Protein AF-A0A8X6NA41-F1 (afdb_monomer_lite)

Radius of gyration: 24.36 Å; chains: 1; bounding box: 53×59×59 Å

Foldseek 3Di:
DDDDDDDDDDPPPPVPPPPVPDFDPCQQVDDAQDKDWDADPVQQKIWMWHHHVGIDIDMDNPFDQPPWDWDFDDDPPDPHTDTHTGGVRVVVCVVPVCPVVVVVVVCVVPFDDQDDPDVVSVCVSVD

Sequence (127 aa):
MIVLPPEVDEFTDEEGFDDSETLDPSVRDTSRGSHDFYFDVKNKITAVKYNDNKCITLATNFDIIEPLTSVSRREEGKAEKNKIEQPCLVNNYNKNMGGIESHDWLVEKHTIRIQGKNYIGQLLPEL

pLDDT: mean 74.12, std 15.85, range [30.02, 91.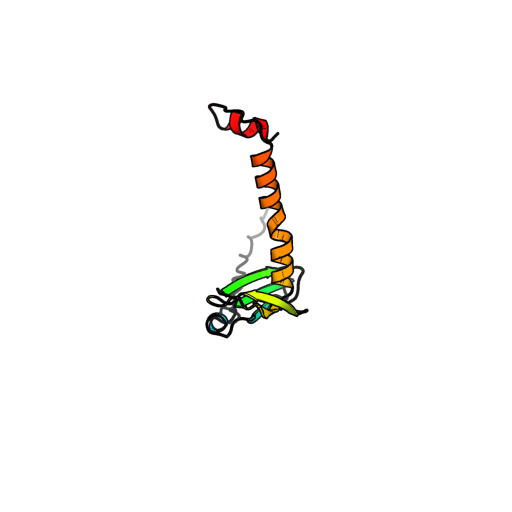69]

InterPro domains:
  IPR029526 PiggyBac transposable element-derived protein [PF13843] (30-117)
  IPR052638 PiggyBac transposable element-derived [PTHR47055] (28-119)

Secondary structure (DSSP, 8-state):
---PPPP-----------TT----GGGGGSPTT-EEEEEETTTTEEEEEEESSSEEEEEESS--SPSEEEEEEEPTT-S-EEEEEEEHHHHHHHHHTHHHHHHHHHHHHH------SSHHHHHGGG-

Structure (mmCIF, N/CA/C/O backbone):
data_AF-A0A8X6NA41-F1
#
_entry.id   AF-A0A8X6NA41-F1
#
loop_
_atom_site.group_PDB
_atom_site.id
_atom_site.type_symbol
_atom_site.label_atom_id
_atom_site.label_alt_id
_atom_site.label_comp_id
_atom_site.label_asym_id
_atom_site.label_entity_id
_atom_site.label_seq_id
_atom_site.pdbx_PDB_ins_code
_atom_site.Cartn_x
_atom_site.Cartn_y
_atom_site.Cartn_z
_atom_site.occupancy
_atom_site.B_iso_or_equiv
_atom_site.auth_seq_id
_atom_site.auth_comp_id
_atom_site.auth_asym_id
_atom_site.auth_atom_id
_atom_site.pdbx_PDB_model_num
ATOM 1 N N . MET A 1 1 ? -35.056 -32.741 44.389 1.00 35.56 1 MET A N 1
ATOM 2 C CA . MET A 1 1 ? -33.890 -33.233 43.631 1.00 35.56 1 MET A CA 1
ATOM 3 C C . MET A 1 1 ? -33.819 -32.386 42.372 1.00 35.56 1 MET A C 1
ATOM 5 O O . MET A 1 1 ? -34.640 -32.563 41.487 1.00 35.56 1 MET A O 1
ATOM 9 N N . ILE A 1 2 ? -32.989 -31.344 42.399 1.00 30.02 2 ILE A N 1
ATOM 10 C CA . ILE A 1 2 ? -32.839 -30.379 41.304 1.00 30.02 2 ILE A CA 1
ATOM 11 C C . ILE A 1 2 ? -31.721 -30.937 40.428 1.00 30.02 2 ILE A C 1
ATOM 13 O O . ILE A 1 2 ? -30.605 -31.095 40.914 1.00 30.02 2 ILE A O 1
ATOM 17 N N . VAL A 1 3 ? -32.039 -31.321 39.196 1.00 41.53 3 VAL A N 1
ATOM 18 C CA . VAL A 1 3 ? -31.046 -31.818 38.238 1.00 41.53 3 VAL A CA 1
ATOM 19 C C . VAL A 1 3 ? -30.603 -30.621 37.400 1.00 41.53 3 VAL A C 1
ATOM 21 O O . VAL A 1 3 ? -31.418 -30.013 36.710 1.00 41.53 3 VAL A O 1
ATOM 24 N N . LEU A 1 4 ? -29.333 -30.245 37.558 1.00 44.44 4 LEU A N 1
ATOM 25 C CA . LEU A 1 4 ? -28.631 -29.247 36.749 1.00 44.44 4 LEU A CA 1
ATOM 26 C C . LEU A 1 4 ? -28.555 -29.701 35.278 1.00 44.44 4 LEU A C 1
ATOM 28 O O . LEU A 1 4 ? -28.463 -30.907 35.035 1.00 44.44 4 LEU A O 1
ATOM 32 N N . PRO A 1 5 ? -28.571 -28.775 34.304 1.00 52.47 5 PRO A N 1
ATOM 33 C CA . PRO A 1 5 ? -28.326 -29.117 32.907 1.00 52.47 5 PRO A CA 1
ATOM 34 C C . PRO A 1 5 ? -26.861 -29.552 32.700 1.00 52.47 5 PRO A C 1
ATOM 36 O O . PRO A 1 5 ? -25.972 -28.954 33.312 1.00 52.47 5 PRO A O 1
ATOM 39 N N . PRO A 1 6 ? -26.602 -30.579 31.868 1.00 52.59 6 PRO A N 1
ATOM 40 C CA . PRO A 1 6 ? -25.252 -30.986 31.503 1.00 52.59 6 PRO A CA 1
ATOM 41 C C . PRO A 1 6 ? -24.568 -29.942 30.613 1.00 52.59 6 PRO A C 1
ATOM 43 O O . PRO A 1 6 ? -25.217 -29.164 29.914 1.00 52.59 6 PRO A O 1
ATOM 46 N N . GLU A 1 7 ? -23.248 -29.934 30.744 1.00 45.06 7 GLU A N 1
ATOM 47 C CA . GLU A 1 7 ? -22.285 -28.925 30.323 1.00 45.06 7 GLU A CA 1
ATOM 48 C C . GLU A 1 7 ? -22.258 -28.627 28.819 1.00 45.06 7 GLU A C 1
ATOM 50 O O . GLU A 1 7 ? -22.574 -29.458 27.975 1.00 45.06 7 GLU A O 1
ATOM 55 N N . VAL A 1 8 ? -21.851 -27.384 28.559 1.00 49.31 8 VAL A N 1
ATOM 56 C CA . VAL A 1 8 ? -21.294 -26.805 27.334 1.00 49.31 8 VAL A CA 1
ATOM 57 C C . VAL A 1 8 ? -20.608 -27.858 26.456 1.00 49.31 8 VAL A C 1
ATOM 59 O O . VAL A 1 8 ? -19.523 -28.322 26.796 1.00 49.31 8 VAL A O 1
ATOM 62 N N . ASP A 1 9 ? -21.209 -28.176 25.308 1.00 41.44 9 ASP A N 1
ATOM 63 C CA . ASP A 1 9 ? -20.472 -28.796 24.210 1.00 41.44 9 ASP A CA 1
ATOM 64 C C . ASP A 1 9 ? -19.379 -27.814 23.769 1.00 41.44 9 ASP A C 1
ATOM 66 O O . ASP A 1 9 ? -19.639 -26.655 23.425 1.00 41.44 9 ASP A O 1
ATOM 70 N N . GLU A 1 10 ? -18.139 -28.283 23.860 1.00 46.69 10 GLU A N 1
ATOM 71 C CA . GLU A 1 10 ? -16.931 -27.584 23.453 1.00 46.69 10 GLU A CA 1
ATOM 72 C C . GLU A 1 10 ? -17.041 -27.151 21.985 1.00 46.69 10 GLU A C 1
ATOM 74 O O . GLU A 1 10 ? -17.084 -27.970 21.066 1.00 46.69 10 GLU A O 1
ATOM 79 N N . PHE A 1 11 ? -17.061 -25.834 21.775 1.00 32.50 11 PHE A N 1
ATOM 80 C CA . PHE A 1 11 ? -16.888 -25.184 20.479 1.00 32.50 11 PHE A CA 1
ATOM 81 C C . PHE A 1 11 ? -15.460 -25.464 19.984 1.00 32.50 11 PHE A C 1
ATOM 83 O O . PHE A 1 11 ? -14.531 -24.696 20.229 1.00 32.50 11 PHE A O 1
ATOM 90 N N . THR A 1 12 ? -15.270 -26.604 19.326 1.00 48.62 12 THR A N 1
ATOM 91 C CA . THR A 1 12 ? -14.077 -26.900 18.527 1.00 48.62 12 THR A CA 1
ATOM 92 C C . THR A 1 12 ? -14.349 -26.512 17.082 1.00 48.62 12 THR A C 1
ATOM 94 O O . THR A 1 12 ? -14.390 -27.347 16.185 1.00 48.62 12 THR A O 1
ATOM 97 N N . ASP A 1 13 ? -14.503 -25.208 16.854 1.00 42.09 13 ASP A N 1
ATOM 98 C CA . ASP A 1 13 ? -14.297 -24.646 15.524 1.00 42.09 13 ASP A CA 1
ATOM 99 C C . ASP A 1 13 ? -12.792 -24.401 15.374 1.00 42.09 13 ASP A C 1
ATOM 101 O O . ASP A 1 13 ? -12.294 -23.277 15.452 1.00 42.09 13 ASP A O 1
ATOM 105 N N . GLU A 1 14 ? -12.050 -25.493 15.182 1.00 49.78 14 GLU A N 1
ATOM 106 C CA . GLU A 1 14 ? -10.800 -25.460 14.424 1.00 49.78 14 GLU A CA 1
ATOM 107 C C . GLU A 1 14 ? -11.192 -25.067 12.989 1.00 49.78 14 GLU A C 1
ATOM 109 O O . GLU A 1 14 ? -11.306 -25.904 12.092 1.00 49.78 14 GLU A O 1
ATOM 114 N N . GLU A 1 15 ? -11.500 -23.783 12.781 1.00 42.78 15 GLU A N 1
ATOM 115 C CA . GLU A 1 15 ? -11.523 -23.188 11.452 1.00 42.78 15 GLU A CA 1
ATOM 116 C C . GLU A 1 15 ? -10.092 -23.310 10.942 1.00 42.78 15 GLU A C 1
ATOM 118 O O . GLU A 1 15 ? -9.217 -22.507 11.271 1.00 42.78 15 GLU A O 1
ATOM 123 N N . GLY A 1 16 ? -9.851 -24.390 10.199 1.00 37.41 16 GLY A N 1
ATOM 124 C CA . GLY A 1 16 ? -8.641 -24.574 9.431 1.00 37.41 16 GLY A CA 1
ATOM 125 C C . GLY A 1 16 ? -8.438 -23.320 8.599 1.00 37.41 16 GLY A C 1
ATOM 126 O O . GLY A 1 16 ? -9.175 -23.066 7.649 1.00 37.41 16 GLY A O 1
ATOM 127 N N . PHE A 1 17 ? -7.456 -22.519 9.000 1.00 41.88 17 PHE A N 1
ATOM 128 C CA . PHE A 1 17 ? -6.858 -21.527 8.134 1.00 41.88 17 PHE A CA 1
ATOM 129 C C . PHE A 1 17 ? -6.241 -22.325 6.987 1.00 41.88 17 PHE A C 1
ATOM 131 O O . PHE A 1 17 ? -5.221 -22.990 7.156 1.00 41.88 17 PHE A O 1
ATOM 138 N N . ASP A 1 18 ? -6.965 -22.392 5.874 1.00 38.62 18 ASP A N 1
ATOM 139 C CA . ASP A 1 18 ? -6.553 -23.109 4.680 1.00 38.62 18 ASP A CA 1
ATOM 140 C C . ASP A 1 18 ? -5.286 -22.436 4.136 1.00 38.62 18 ASP A C 1
ATOM 142 O O . ASP A 1 18 ? -5.338 -21.391 3.485 1.00 38.62 18 ASP A O 1
ATOM 146 N N . ASP A 1 19 ? -4.125 -23.024 4.437 1.00 44.09 19 ASP A N 1
ATOM 147 C CA . ASP A 1 19 ? -2.803 -22.537 4.020 1.00 44.09 19 ASP A CA 1
ATOM 148 C C . ASP A 1 19 ? -2.649 -22.461 2.480 1.00 44.09 19 ASP A C 1
ATOM 150 O O . ASP A 1 19 ? -1.625 -21.983 1.976 1.00 44.09 19 ASP A O 1
ATOM 154 N N . SER A 1 20 ? -3.647 -22.914 1.706 1.00 47.50 20 SER A N 1
ATOM 155 C CA . SER A 1 20 ? -3.630 -22.904 0.241 1.00 47.50 20 SER A CA 1
ATOM 156 C C . SER A 1 20 ? -4.012 -21.565 -0.416 1.00 47.50 20 SER A C 1
ATOM 158 O O . SER A 1 20 ? -3.701 -21.384 -1.594 1.00 47.50 20 SER A O 1
ATOM 160 N N . GLU A 1 21 ? -4.562 -20.586 0.317 1.00 52.78 21 GLU A N 1
ATOM 161 C CA . GLU A 1 21 ? -4.926 -19.251 -0.212 1.00 52.78 21 GLU A CA 1
ATOM 162 C C . GLU A 1 21 ? -3.967 -18.131 0.242 1.00 52.78 21 GLU A C 1
ATOM 164 O O . GLU A 1 21 ? -4.348 -17.007 0.571 1.00 52.78 21 GLU A O 1
ATOM 169 N N . THR A 1 22 ? -2.667 -18.423 0.262 1.00 57.69 22 THR A N 1
ATOM 170 C CA . THR A 1 22 ? -1.643 -17.418 0.575 1.00 57.69 22 THR A CA 1
ATOM 171 C C . THR A 1 22 ? -1.344 -16.553 -0.658 1.00 57.69 22 THR A C 1
ATOM 173 O O . THR A 1 22 ? -0.981 -17.092 -1.700 1.00 57.69 22 THR A O 1
ATOM 176 N N . LEU A 1 23 ? -1.415 -15.216 -0.529 1.00 61.41 23 LEU A N 1
ATOM 177 C CA . LEU A 1 23 ? -0.946 -14.250 -1.547 1.00 61.41 23 LEU A CA 1
ATOM 178 C C . LEU A 1 23 ? 0.407 -14.684 -2.128 1.00 61.41 23 LEU A C 1
ATOM 180 O O . LEU A 1 23 ? 1.388 -14.802 -1.377 1.00 61.41 23 LEU A O 1
ATOM 184 N N . ASP A 1 24 ? 0.479 -14.871 -3.447 1.00 65.62 24 ASP A N 1
ATOM 185 C CA . ASP A 1 24 ? 1.561 -15.632 -4.071 1.00 65.62 24 ASP A CA 1
ATOM 186 C C . ASP A 1 24 ? 2.929 -15.005 -3.716 1.00 65.62 24 ASP A C 1
ATOM 188 O O . ASP A 1 24 ? 3.155 -13.801 -3.942 1.00 65.62 24 ASP A O 1
ATOM 192 N N . PRO A 1 25 ? 3.873 -15.752 -3.098 1.00 63.41 25 PRO A N 1
ATOM 193 C CA . PRO A 1 25 ? 5.228 -15.268 -2.845 1.00 63.41 25 PRO A CA 1
ATOM 194 C C . PRO A 1 25 ? 5.902 -14.693 -4.101 1.00 63.41 25 PRO A C 1
ATOM 196 O O . PRO A 1 25 ? 6.675 -13.740 -3.950 1.00 63.41 25 PRO A O 1
ATOM 199 N N . SER A 1 26 ? 5.545 -15.186 -5.295 1.00 63.56 26 SER A N 1
ATOM 200 C CA . SER A 1 26 ? 6.144 -14.844 -6.592 1.00 63.56 26 SER A CA 1
ATOM 201 C C . SER A 1 26 ? 6.060 -13.361 -6.965 1.00 63.56 26 SER A C 1
ATOM 203 O O . SER A 1 26 ? 6.948 -12.855 -7.647 1.00 63.56 26 SER A O 1
ATOM 205 N N . VAL A 1 27 ? 5.077 -12.613 -6.445 1.00 65.94 27 VAL A N 1
ATOM 206 C CA . VAL A 1 27 ? 4.903 -11.170 -6.720 1.00 65.94 27 VAL A CA 1
ATOM 207 C C . VAL A 1 27 ? 6.158 -10.359 -6.385 1.00 65.94 27 VAL A C 1
ATOM 209 O O . VAL A 1 27 ? 6.405 -9.323 -6.995 1.00 65.94 27 VAL A O 1
ATOM 212 N N . ARG A 1 28 ? 6.996 -10.830 -5.456 1.00 64.06 28 ARG A N 1
ATOM 213 C CA . ARG A 1 28 ? 8.257 -10.164 -5.086 1.00 64.06 28 ARG A CA 1
ATOM 214 C C . ARG A 1 28 ? 9.292 -10.162 -6.213 1.00 64.06 28 ARG A C 1
ATOM 216 O O . ARG A 1 28 ? 10.059 -9.208 -6.310 1.00 64.06 28 ARG A O 1
ATOM 223 N N . ASP A 1 29 ? 9.265 -11.183 -7.064 1.00 68.19 29 ASP A N 1
ATOM 224 C CA . ASP A 1 29 ? 10.237 -11.406 -8.139 1.00 68.19 29 ASP A CA 1
ATOM 225 C C . ASP A 1 29 ? 9.725 -10.918 -9.506 1.00 68.19 29 ASP A C 1
ATOM 227 O O . ASP A 1 29 ? 10.412 -11.019 -10.523 1.00 68.19 29 ASP A O 1
ATOM 231 N N . THR A 1 30 ? 8.510 -10.366 -9.538 1.00 75.06 30 THR A N 1
ATOM 232 C CA . THR A 1 30 ? 7.892 -9.810 -10.748 1.00 75.06 30 THR A CA 1
ATOM 233 C C . THR A 1 30 ? 8.314 -8.364 -11.007 1.00 75.06 30 THR A C 1
ATOM 235 O O . THR A 1 30 ? 8.832 -7.670 -10.132 1.00 75.06 30 THR A O 1
ATOM 238 N N . SER A 1 31 ? 8.076 -7.873 -12.226 1.00 79.56 31 SER A N 1
ATOM 239 C CA . SER A 1 31 ? 8.353 -6.481 -12.585 1.00 79.56 31 SER A CA 1
ATOM 240 C C . SER A 1 31 ? 7.605 -5.490 -11.689 1.00 79.56 31 SER A C 1
ATOM 242 O O . SER A 1 31 ? 6.485 -5.746 -11.239 1.00 79.56 31 SER A O 1
ATOM 244 N N . ARG A 1 32 ? 8.207 -4.319 -11.473 1.00 80.94 32 ARG A N 1
ATOM 245 C CA . ARG A 1 32 ? 7.613 -3.210 -10.717 1.00 80.94 32 ARG A CA 1
ATOM 246 C C . ARG A 1 32 ? 6.227 -2.840 -11.267 1.00 80.94 32 ARG A C 1
ATOM 248 O O . ARG A 1 32 ? 6.079 -2.669 -12.473 1.00 80.94 32 ARG A O 1
ATOM 255 N N . GLY A 1 33 ? 5.239 -2.688 -10.386 1.00 80.94 33 GLY A N 1
ATOM 256 C CA . GLY A 1 33 ? 3.838 -2.437 -10.752 1.00 80.94 33 GLY A CA 1
ATOM 257 C C . GLY A 1 33 ? 2.939 -3.677 -10.705 1.00 80.94 33 GLY A C 1
ATOM 258 O O . GLY A 1 33 ? 1.716 -3.556 -10.765 1.00 80.94 33 GLY A O 1
ATOM 259 N N . SER A 1 34 ? 3.520 -4.868 -10.558 1.00 84.50 34 SER A N 1
ATOM 260 C CA . SER A 1 34 ? 2.743 -6.097 -10.399 1.00 84.50 34 SER A CA 1
ATOM 261 C C . SER A 1 34 ? 2.023 -6.113 -9.052 1.00 84.50 34 SER A C 1
ATOM 263 O O . SER A 1 34 ? 2.565 -5.672 -8.031 1.00 84.50 34 SER A O 1
ATOM 265 N N . HIS A 1 35 ? 0.799 -6.629 -9.049 1.00 84.69 35 HIS A N 1
ATOM 266 C CA . HIS A 1 35 ? -0.010 -6.788 -7.852 1.00 84.69 35 HIS A CA 1
ATOM 267 C C . HIS A 1 35 ? -0.743 -8.123 -7.872 1.00 84.69 35 HIS A C 1
ATOM 269 O O . HIS A 1 35 ? -1.104 -8.622 -8.933 1.00 84.69 35 HIS A O 1
ATOM 275 N N . ASP A 1 36 ? -0.966 -8.659 -6.684 1.00 85.94 36 ASP A N 1
ATOM 276 C CA . ASP A 1 36 ? -1.828 -9.805 -6.430 1.00 85.94 36 ASP A CA 1
ATOM 277 C C . ASP A 1 36 ? -2.827 -9.423 -5.346 1.00 85.94 36 ASP A C 1
ATOM 279 O O . ASP A 1 36 ? -2.560 -8.538 -4.519 1.00 85.94 36 ASP A O 1
ATOM 283 N N . PHE A 1 37 ? -3.992 -10.050 -5.366 1.00 85.00 37 PHE A N 1
ATOM 284 C CA . PHE A 1 37 ? -5.044 -9.733 -4.428 1.00 85.00 37 PHE A CA 1
ATOM 285 C C . PHE A 1 37 ? -5.831 -10.954 -4.007 1.00 85.00 37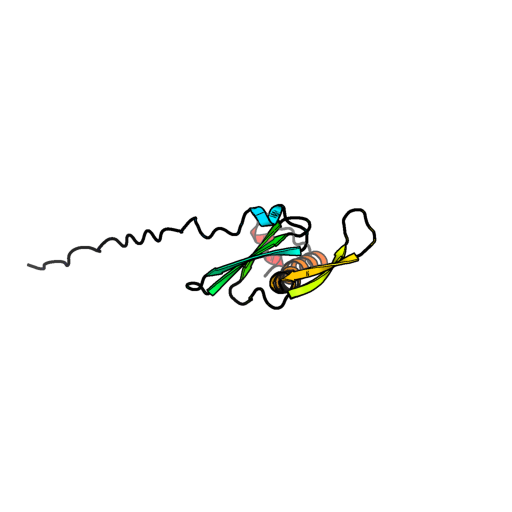 PHE A C 1
ATOM 287 O O . PHE A 1 37 ? -6.072 -11.880 -4.771 1.00 85.00 37 PHE A O 1
ATOM 294 N N . TYR A 1 38 ? -6.299 -10.878 -2.776 1.00 86.00 38 TYR A N 1
ATOM 295 C CA . TYR A 1 38 ? -7.159 -11.860 -2.168 1.00 86.00 38 TYR A CA 1
ATOM 296 C C . TYR A 1 38 ? -8.363 -11.147 -1.563 1.00 86.00 38 TYR A C 1
ATOM 298 O O . TYR A 1 38 ? -8.219 -10.098 -0.930 1.00 86.00 38 TYR A O 1
ATOM 306 N N . PHE A 1 39 ? -9.553 -11.696 -1.779 1.00 85.31 39 PHE A N 1
ATOM 307 C CA . PHE A 1 39 ? -10.787 -11.151 -1.232 1.00 85.31 39 PHE A CA 1
ATOM 308 C C . PHE A 1 39 ? -11.479 -12.198 -0.368 1.00 85.31 39 PHE A C 1
ATOM 310 O O . PHE A 1 39 ? -11.966 -13.205 -0.876 1.00 85.31 39 PHE A O 1
ATOM 317 N N . ASP A 1 40 ? -11.568 -11.919 0.929 1.00 86.38 40 ASP A N 1
ATOM 318 C CA . ASP A 1 40 ? -12.323 -12.730 1.873 1.00 86.38 40 ASP A CA 1
ATOM 319 C C . ASP A 1 40 ? -13.807 -12.337 1.822 1.00 86.38 40 ASP A C 1
ATOM 321 O O . ASP A 1 40 ? -14.202 -11.237 2.227 1.00 86.38 40 ASP A O 1
ATOM 325 N N . VAL A 1 41 ? -14.645 -13.262 1.352 1.00 82.44 41 VAL A N 1
ATOM 326 C CA . VAL A 1 41 ? -16.099 -13.079 1.232 1.00 82.44 41 VAL A CA 1
ATOM 327 C C . VAL A 1 41 ? -16.800 -13.069 2.599 1.00 82.44 41 VAL A C 1
ATOM 329 O O . VAL A 1 41 ? -17.809 -12.376 2.754 1.00 82.44 41 VAL A O 1
ATOM 332 N N . LYS A 1 42 ? -16.281 -13.799 3.598 1.00 85.25 42 LYS A N 1
ATOM 333 C CA . LYS A 1 42 ? -16.886 -13.942 4.936 1.00 85.25 42 LYS A CA 1
ATOM 334 C C . LYS A 1 42 ? -16.757 -12.635 5.713 1.00 85.25 42 LYS A C 1
ATOM 336 O O . LYS A 1 42 ? -17.748 -12.124 6.236 1.00 85.25 42 LYS A O 1
ATOM 341 N N . ASN A 1 43 ? -15.556 -12.057 5.716 1.00 82.50 43 ASN A N 1
ATOM 342 C CA . ASN A 1 43 ? -15.261 -10.825 6.450 1.00 82.50 43 ASN A CA 1
AT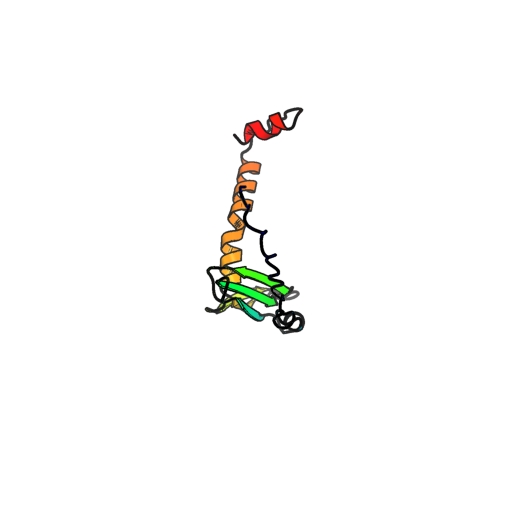OM 343 C C . ASN A 1 43 ? -15.340 -9.553 5.591 1.00 82.50 43 ASN A C 1
ATOM 345 O O . ASN A 1 43 ? -15.287 -8.451 6.138 1.00 82.50 43 ASN A O 1
ATOM 349 N N . LYS A 1 44 ? -15.510 -9.686 4.266 1.00 85.50 44 LYS A N 1
ATOM 350 C CA . LYS A 1 44 ? -15.495 -8.580 3.289 1.00 85.50 44 LYS A CA 1
ATOM 351 C C . LYS A 1 44 ? -14.205 -7.763 3.369 1.00 85.50 44 LYS A C 1
ATOM 353 O O . LYS A 1 44 ? -14.235 -6.532 3.384 1.00 85.50 44 LYS A O 1
ATOM 358 N N . ILE A 1 45 ? -13.076 -8.459 3.462 1.00 86.62 45 ILE A N 1
ATOM 359 C CA . ILE A 1 45 ? -11.748 -7.852 3.555 1.00 86.62 45 ILE A CA 1
ATOM 360 C C . ILE A 1 45 ? -10.984 -8.168 2.274 1.00 86.62 45 ILE A C 1
ATOM 362 O O . ILE A 1 45 ? -10.873 -9.321 1.870 1.00 86.62 45 ILE A O 1
ATOM 366 N N . THR A 1 46 ? -10.418 -7.137 1.660 1.00 86.31 46 THR A N 1
ATOM 367 C CA . THR A 1 46 ? -9.506 -7.256 0.525 1.00 86.31 46 THR A CA 1
ATOM 368 C C . THR A 1 46 ? -8.075 -7.122 1.031 1.00 86.31 46 THR A C 1
ATOM 370 O O . THR A 1 46 ? -7.711 -6.084 1.589 1.00 86.31 46 THR A O 1
ATOM 373 N N . ALA A 1 47 ? -7.246 -8.135 0.806 1.00 87.75 47 ALA A N 1
ATOM 374 C CA . ALA A 1 47 ? -5.803 -8.068 0.984 1.00 87.75 47 ALA A CA 1
ATOM 375 C C . ALA A 1 47 ? -5.127 -7.912 -0.383 1.00 87.75 47 ALA A C 1
ATOM 377 O O . ALA A 1 47 ? -5.467 -8.596 -1.342 1.00 87.75 47 ALA A O 1
ATOM 378 N N . VAL A 1 48 ? -4.167 -7.000 -0.488 1.00 88.00 48 VAL A N 1
ATOM 379 C CA . VAL A 1 48 ? -3.453 -6.698 -1.731 1.00 88.00 48 VAL A CA 1
ATOM 380 C C . VAL A 1 48 ? -1.961 -6.712 -1.465 1.00 88.00 48 VAL A C 1
ATOM 382 O O . VAL A 1 48 ? -1.471 -6.060 -0.542 1.00 88.00 48 VAL A O 1
ATOM 385 N N . LYS A 1 49 ? -1.228 -7.415 -2.318 1.00 89.06 49 LYS A N 1
ATOM 386 C CA . LYS A 1 49 ? 0.228 -7.423 -2.356 1.00 89.06 49 LYS A CA 1
ATOM 387 C C . LYS A 1 49 ? 0.686 -6.671 -3.593 1.00 89.06 49 LYS A C 1
ATOM 389 O O . LYS A 1 49 ? 0.331 -7.036 -4.704 1.00 89.06 49 LYS A O 1
ATOM 394 N N . TYR A 1 50 ? 1.473 -5.620 -3.412 1.00 88.56 50 TYR A N 1
ATOM 395 C CA . TYR A 1 50 ? 1.937 -4.750 -4.490 1.00 88.56 50 TYR A CA 1
ATOM 396 C C . TYR A 1 50 ? 3.463 -4.694 -4.523 1.00 88.56 50 TYR A C 1
ATOM 398 O O . TYR A 1 50 ? 4.099 -4.495 -3.484 1.00 88.56 50 TYR A O 1
ATOM 406 N N . ASN A 1 51 ? 4.057 -4.857 -5.706 1.00 87.31 51 ASN A N 1
ATOM 407 C CA . ASN A 1 51 ? 5.502 -4.767 -5.890 1.00 87.31 51 ASN A CA 1
ATOM 408 C C . ASN A 1 51 ? 5.924 -3.387 -6.419 1.00 87.31 51 ASN A C 1
ATOM 410 O O . ASN A 1 51 ? 5.732 -3.076 -7.596 1.00 87.31 51 ASN A O 1
ATOM 414 N N . ASP A 1 52 ? 6.522 -2.562 -5.554 1.00 84.31 52 ASP A N 1
ATOM 415 C CA . ASP A 1 52 ? 7.172 -1.301 -5.943 1.00 84.31 52 ASP A CA 1
ATOM 416 C C . ASP A 1 52 ? 8.707 -1.442 -5.893 1.00 84.31 52 ASP A C 1
ATOM 418 O O . ASP A 1 52 ? 9.253 -2.401 -6.425 1.00 84.31 52 ASP A O 1
ATOM 422 N N . ASN A 1 53 ? 9.432 -0.519 -5.244 1.00 82.81 53 ASN A N 1
ATOM 423 C CA . ASN A 1 53 ? 10.849 -0.726 -4.912 1.00 82.81 53 ASN A CA 1
ATOM 424 C C . ASN A 1 53 ? 11.028 -1.863 -3.891 1.00 82.81 53 ASN A C 1
ATOM 426 O O . ASN A 1 53 ? 12.077 -2.497 -3.816 1.00 82.81 53 ASN A O 1
ATOM 430 N N . LYS A 1 54 ? 10.008 -2.067 -3.057 1.00 83.81 54 LYS A N 1
ATOM 431 C CA . LYS A 1 54 ? 9.866 -3.185 -2.132 1.00 83.81 54 LYS A CA 1
ATOM 432 C C . LYS A 1 54 ? 8.434 -3.690 -2.241 1.00 83.81 54 LYS A C 1
ATOM 434 O O . LYS A 1 54 ? 7.527 -2.920 -2.558 1.00 83.81 54 LYS A O 1
ATOM 439 N N . CYS A 1 55 ? 8.243 -4.967 -1.942 1.00 85.19 55 CYS A N 1
ATOM 440 C CA . CYS A 1 55 ? 6.916 -5.553 -1.870 1.00 85.19 55 CYS A CA 1
ATOM 441 C C . CYS A 1 55 ? 6.193 -5.067 -0.605 1.00 85.19 55 CYS A C 1
ATOM 443 O O . CYS A 1 55 ? 6.750 -5.128 0.494 1.00 85.19 55 CYS A O 1
ATOM 445 N N . ILE A 1 56 ? 4.970 -4.571 -0.775 1.00 87.94 56 ILE A N 1
ATOM 446 C CA . ILE A 1 56 ? 4.113 -4.028 0.280 1.00 87.94 56 ILE A CA 1
ATOM 447 C C . ILE A 1 56 ? 2.826 -4.852 0.309 1.00 87.94 56 ILE A C 1
ATOM 449 O O . ILE A 1 56 ? 2.264 -5.149 -0.744 1.00 87.94 56 ILE A O 1
ATOM 453 N N . THR A 1 57 ? 2.344 -5.180 1.505 1.00 89.50 57 THR A N 1
ATOM 454 C CA . THR A 1 57 ? 1.034 -5.808 1.708 1.00 89.50 57 THR A CA 1
ATOM 455 C C . THR A 1 57 ? 0.110 -4.817 2.402 1.00 89.50 57 THR A C 1
ATOM 457 O O . THR A 1 57 ? 0.495 -4.199 3.393 1.00 89.50 57 THR A O 1
ATOM 460 N N . LEU A 1 58 ? -1.099 -4.656 1.878 1.00 88.00 58 LEU A N 1
ATOM 461 C CA . LEU A 1 58 ? -2.139 -3.780 2.404 1.00 88.00 58 LEU A CA 1
ATOM 462 C C . LEU A 1 58 ? -3.431 -4.578 2.572 1.00 88.00 58 LEU A C 1
ATOM 464 O O . LEU A 1 58 ? -3.688 -5.501 1.806 1.00 88.00 58 LEU A O 1
ATOM 468 N N . ALA A 1 59 ? -4.254 -4.196 3.542 1.00 89.06 59 ALA A N 1
ATOM 469 C CA . ALA A 1 59 ? -5.579 -4.768 3.740 1.00 89.06 59 ALA A CA 1
ATOM 470 C C . ALA A 1 59 ? -6.611 -3.652 3.924 1.00 89.06 59 ALA A C 1
ATOM 472 O O . ALA A 1 59 ? -6.316 -2.615 4.521 1.00 89.06 59 ALA A O 1
ATOM 473 N N . THR A 1 60 ? -7.815 -3.858 3.403 1.00 86.12 60 THR A N 1
ATOM 474 C CA . THR A 1 60 ? -8.934 -2.919 3.515 1.00 86.12 60 THR A CA 1
ATOM 475 C C . THR A 1 60 ? -10.255 -3.658 3.623 1.00 86.12 60 THR A C 1
ATOM 477 O O . THR A 1 60 ? -10.392 -4.779 3.150 1.00 86.12 60 THR A O 1
ATOM 480 N N . ASN A 1 61 ? -11.242 -3.002 4.215 1.00 87.75 61 ASN A N 1
ATOM 481 C CA . ASN A 1 61 ? -12.626 -3.460 4.290 1.00 87.75 61 ASN A CA 1
ATOM 482 C C . ASN A 1 61 ? -13.581 -2.657 3.388 1.00 87.75 61 ASN A C 1
ATOM 484 O O . ASN A 1 61 ? -14.767 -2.969 3.330 1.00 87.75 61 ASN A O 1
ATOM 488 N N . PHE A 1 62 ? -13.104 -1.590 2.739 1.00 80.00 62 PHE A N 1
ATOM 489 C CA . PHE A 1 62 ? -13.958 -0.659 1.992 1.00 80.00 62 PHE A CA 1
ATOM 490 C C . PHE A 1 62 ? -13.565 -0.513 0.520 1.00 80.00 62 PHE A C 1
ATOM 492 O O . PHE A 1 62 ? -14.372 -0.025 -0.267 1.00 80.00 62 PHE A O 1
ATOM 499 N N . ASP A 1 63 ? -12.336 -0.894 0.160 1.00 71.75 63 ASP A N 1
ATOM 500 C CA . ASP A 1 63 ? -11.774 -0.675 -1.174 1.00 71.75 63 ASP A CA 1
ATOM 501 C C . ASP A 1 63 ? -11.574 -2.007 -1.909 1.00 71.75 63 ASP A C 1
ATOM 503 O O . ASP A 1 63 ? -11.283 -3.049 -1.309 1.00 71.75 63 ASP A O 1
ATOM 507 N N . ILE A 1 64 ? -11.709 -1.957 -3.229 1.00 71.50 64 ILE A N 1
ATOM 508 C CA . ILE A 1 64 ? -11.430 -3.071 -4.141 1.00 71.50 64 ILE A CA 1
ATOM 509 C C . ILE A 1 64 ? -10.202 -2.681 -4.983 1.00 71.50 64 ILE A C 1
ATOM 511 O O . ILE A 1 64 ? -9.759 -1.532 -4.985 1.00 71.50 64 ILE A O 1
ATOM 515 N N . ILE A 1 65 ? -9.591 -3.650 -5.662 1.00 67.19 65 ILE A N 1
ATOM 516 C CA . ILE A 1 65 ? -8.402 -3.444 -6.503 1.00 67.19 65 ILE A CA 1
ATOM 517 C C . ILE A 1 65 ? -8.691 -2.496 -7.670 1.00 67.19 65 ILE A C 1
ATOM 519 O O . ILE A 1 65 ? -7.849 -1.662 -8.014 1.00 67.19 65 ILE A O 1
ATOM 523 N N . GLU A 1 66 ? -9.882 -2.597 -8.259 1.00 68.88 66 GLU A N 1
ATOM 524 C CA . GLU A 1 66 ? -10.331 -1.703 -9.321 1.00 68.88 66 GLU A CA 1
ATOM 525 C C . GLU A 1 66 ? -10.945 -0.425 -8.726 1.00 68.88 66 GLU A C 1
ATOM 527 O O . GLU A 1 66 ? -11.788 -0.519 -7.831 1.00 68.88 66 GLU A O 1
ATOM 532 N N . PRO A 1 67 ? -10.583 0.777 -9.217 1.00 73.25 67 PRO A N 1
ATOM 533 C CA . PRO A 1 67 ? -9.840 1.056 -10.450 1.00 73.25 67 PRO A CA 1
ATOM 534 C C . PRO A 1 67 ? -8.308 1.123 -10.288 1.00 73.25 67 PRO A C 1
ATOM 536 O O . PRO A 1 67 ? -7.775 1.697 -9.337 1.00 73.25 67 PRO A O 1
ATOM 539 N N . LEU A 1 68 ? -7.570 0.647 -11.294 1.00 77.81 68 LEU A N 1
ATOM 540 C CA . LEU A 1 68 ? -6.123 0.865 -11.379 1.00 77.81 68 LEU A CA 1
ATOM 541 C C . LEU A 1 68 ? -5.828 2.349 -11.635 1.00 77.81 68 LEU A C 1
ATOM 543 O O . LEU A 1 68 ? -6.391 2.982 -12.526 1.00 77.81 68 LEU A O 1
ATOM 547 N N . THR A 1 69 ? -4.940 2.925 -10.830 1.00 79.38 69 THR A N 1
ATOM 548 C CA . THR A 1 69 ? -4.531 4.327 -10.929 1.00 79.38 69 THR A CA 1
ATOM 549 C C . THR A 1 69 ? -3.108 4.405 -11.470 1.00 79.38 69 THR A C 1
ATOM 551 O O . THR A 1 69 ? -2.187 3.823 -10.903 1.00 79.38 69 THR A O 1
ATOM 554 N N . SER A 1 70 ? -2.886 5.179 -12.534 1.00 81.75 70 SER A N 1
ATOM 555 C CA . SER A 1 70 ? -1.533 5.439 -13.036 1.00 81.75 70 SER A CA 1
ATOM 556 C C . SER A 1 70 ? -0.813 6.458 -12.150 1.00 81.75 70 SER A C 1
ATOM 558 O O . SER A 1 70 ? -1.292 7.587 -12.000 1.00 81.75 70 SER A O 1
ATOM 560 N N . VAL A 1 71 ? 0.355 6.108 -11.610 1.00 82.50 71 VAL A N 1
ATOM 561 C CA . VAL A 1 71 ? 1.187 7.026 -10.823 1.00 82.50 71 VAL A CA 1
ATOM 562 C C . VAL A 1 71 ? 2.591 7.152 -11.387 1.00 82.50 71 VAL A C 1
ATOM 564 O O . VAL A 1 71 ? 3.224 6.200 -11.827 1.00 82.50 71 VAL A O 1
ATOM 567 N N . SER A 1 72 ? 3.072 8.392 -11.381 1.00 83.31 72 SER A N 1
ATOM 568 C CA . SER A 1 72 ? 4.405 8.759 -11.835 1.00 83.31 72 SER A CA 1
ATOM 569 C C . SER A 1 72 ? 5.420 8.503 -10.720 1.00 83.31 72 SER A C 1
ATOM 571 O O . SER A 1 72 ? 5.518 9.297 -9.779 1.00 83.31 72 SER A O 1
ATOM 573 N N . ARG A 1 73 ? 6.218 7.441 -10.842 1.00 82.81 73 ARG A N 1
ATOM 574 C CA . ARG A 1 73 ? 7.296 7.104 -9.903 1.00 82.81 73 ARG A CA 1
ATOM 575 C C . ARG A 1 73 ? 8.664 7.308 -10.540 1.00 82.81 73 ARG A C 1
ATOM 577 O O . ARG A 1 73 ? 8.860 7.083 -11.728 1.00 82.81 73 ARG A O 1
ATOM 584 N N . ARG A 1 74 ? 9.624 7.756 -9.731 1.00 80.94 74 ARG A N 1
ATOM 585 C CA . ARG A 1 74 ? 11.024 7.860 -10.149 1.00 80.94 74 ARG A CA 1
ATOM 586 C C . ARG A 1 74 ? 11.667 6.473 -10.090 1.00 80.94 74 ARG A C 1
ATOM 588 O O . ARG A 1 74 ? 11.431 5.722 -9.139 1.00 80.94 74 ARG A O 1
ATOM 595 N N . GLU A 1 75 ? 12.463 6.141 -11.095 1.00 75.88 75 GLU A N 1
ATOM 596 C CA . GLU A 1 75 ? 13.324 4.958 -11.048 1.00 75.88 75 GLU A CA 1
ATOM 597 C C . GLU A 1 75 ? 14.623 5.271 -10.313 1.00 75.88 75 GLU A C 1
ATOM 599 O O . GLU A 1 75 ? 15.173 6.371 -10.421 1.00 75.88 75 GLU A O 1
ATOM 604 N N . GLU A 1 76 ? 15.121 4.302 -9.552 1.00 73.94 76 GLU A N 1
ATOM 605 C CA . GLU A 1 76 ? 16.418 4.434 -8.905 1.00 73.94 76 GLU A CA 1
ATOM 606 C C . GLU A 1 76 ? 17.518 4.580 -9.967 1.00 73.94 76 GLU A C 1
ATOM 608 O O . GLU A 1 76 ? 17.526 3.889 -10.984 1.00 73.94 76 GLU A O 1
ATOM 613 N N . GLY A 1 77 ? 18.415 5.548 -9.776 1.00 75.81 77 GLY A N 1
ATOM 614 C CA . GLY A 1 77 ? 19.504 5.823 -10.718 1.00 75.81 77 GLY A CA 1
ATOM 615 C C . GLY A 1 77 ? 19.131 6.644 -11.959 1.00 75.81 77 GLY A C 1
ATOM 616 O O . GLY A 1 77 ? 20.034 7.055 -12.684 1.00 75.81 77 GLY A O 1
ATOM 617 N N . LYS A 1 78 ? 17.850 6.971 -12.193 1.00 78.69 78 LYS A N 1
ATOM 618 C CA . LYS A 1 78 ? 17.425 7.856 -13.298 1.00 78.69 78 LYS A CA 1
ATOM 619 C C . LYS A 1 78 ? 16.726 9.113 -12.780 1.00 78.69 78 LYS A C 1
ATOM 621 O O . LYS A 1 78 ? 16.137 9.137 -11.700 1.00 78.69 78 LYS A O 1
ATOM 626 N N . ALA A 1 79 ? 16.819 10.210 -13.530 1.00 76.69 79 ALA A N 1
ATOM 627 C CA . ALA A 1 79 ? 16.027 11.421 -13.269 1.00 76.69 79 ALA A CA 1
ATOM 628 C C . ALA A 1 79 ? 14.602 11.318 -13.846 1.00 76.69 79 ALA A C 1
ATOM 630 O O . ALA A 1 79 ? 13.722 12.097 -13.480 1.00 76.69 79 ALA A O 1
ATOM 631 N N . GLU A 1 80 ? 14.387 10.349 -14.735 1.00 80.12 80 GLU A N 1
ATOM 632 C CA . GLU A 1 80 ? 13.126 10.120 -15.425 1.00 80.12 80 GLU A CA 1
ATOM 633 C C . GLU A 1 80 ? 12.058 9.545 -14.488 1.00 80.12 80 GLU A C 1
ATOM 635 O O . GLU A 1 80 ? 12.338 8.828 -13.520 1.00 80.12 80 GLU A O 1
ATOM 640 N N . LYS A 1 81 ? 10.808 9.911 -14.777 1.00 83.00 81 LYS A N 1
ATOM 641 C CA . LYS A 1 81 ? 9.628 9.446 -14.056 1.00 83.00 81 LYS A CA 1
ATOM 642 C C . LYS A 1 81 ? 8.840 8.513 -14.963 1.00 83.00 81 LYS A C 1
ATOM 644 O O . LYS A 1 81 ? 8.339 8.948 -15.998 1.00 83.00 81 LYS A O 1
ATOM 649 N N . ASN A 1 82 ? 8.686 7.269 -14.534 1.00 81.62 82 ASN A N 1
ATOM 650 C CA . ASN A 1 82 ? 7.905 6.272 -15.246 1.00 81.62 82 ASN A CA 1
ATOM 651 C C . ASN A 1 82 ? 6.475 6.246 -14.715 1.00 81.62 82 ASN A C 1
ATOM 653 O O . ASN A 1 82 ? 6.228 6.409 -13.516 1.00 81.62 82 ASN A O 1
ATOM 657 N N . LYS A 1 83 ? 5.519 6.082 -15.631 1.00 83.00 83 LYS A N 1
ATOM 658 C CA . LYS A 1 83 ? 4.115 5.861 -15.285 1.00 83.00 83 LYS A CA 1
ATOM 659 C C . LYS A 1 83 ? 3.941 4.377 -14.996 1.00 83.00 83 LYS A C 1
ATOM 661 O O . LYS A 1 83 ? 4.137 3.562 -15.888 1.00 83.00 83 LYS A O 1
ATOM 666 N N . ILE A 1 84 ? 3.610 4.063 -13.752 1.00 84.38 84 ILE A N 1
ATOM 667 C CA . ILE A 1 84 ? 3.397 2.702 -13.266 1.00 84.38 84 ILE A CA 1
ATOM 668 C C . ILE A 1 84 ? 1.942 2.597 -12.825 1.00 84.38 84 ILE A C 1
ATOM 670 O O . ILE A 1 84 ? 1.394 3.537 -12.239 1.00 84.38 84 ILE A O 1
ATOM 674 N N . GLU A 1 85 ? 1.308 1.477 -13.137 1.00 84.75 85 GLU A N 1
ATOM 675 C CA . GLU A 1 85 ? -0.036 1.173 -12.663 1.00 84.75 85 GLU A CA 1
ATOM 676 C C . GLU A 1 85 ? 0.035 0.716 -11.207 1.00 84.75 85 GLU A C 1
ATOM 678 O O . GLU A 1 85 ? 0.845 -0.137 -10.850 1.00 84.75 85 GLU A O 1
ATOM 683 N N . GLN A 1 86 ? -0.791 1.317 -10.353 1.00 86.31 86 GLN A N 1
ATOM 684 C CA . GLN A 1 86 ? -0.931 0.910 -8.960 1.00 86.31 86 GLN A CA 1
ATOM 685 C C . GLN A 1 86 ? -2.415 0.749 -8.594 1.00 86.31 86 GLN A C 1
ATOM 687 O O . GLN A 1 86 ? -3.255 1.496 -9.106 1.00 86.31 86 GLN A O 1
ATOM 692 N N . PRO A 1 87 ? -2.758 -0.159 -7.667 1.00 86.06 87 PRO A N 1
ATOM 693 C CA . PRO A 1 87 ? -4.116 -0.255 -7.130 1.00 86.06 87 PRO A CA 1
ATOM 694 C C . PRO A 1 87 ? -4.566 1.058 -6.462 1.00 86.06 87 PRO A C 1
ATOM 696 O O . PRO A 1 87 ? -3.766 1.707 -5.774 1.00 86.06 87 PRO A O 1
ATOM 699 N N . CYS A 1 88 ? -5.843 1.453 -6.615 1.00 84.31 88 CYS A N 1
ATOM 700 C CA . CYS A 1 88 ? -6.377 2.678 -5.985 1.00 84.31 88 CYS A CA 1
ATOM 701 C C . CYS A 1 88 ? -6.193 2.675 -4.464 1.00 84.31 88 CYS A C 1
ATOM 703 O O . CYS A 1 88 ? -5.859 3.703 -3.874 1.00 84.31 88 CYS A O 1
ATOM 705 N N . LEU A 1 89 ? -6.302 1.492 -3.859 1.00 86.06 89 LEU A N 1
ATOM 706 C CA . LEU A 1 89 ? -6.031 1.232 -2.451 1.00 86.06 89 LEU A CA 1
ATOM 707 C C . LEU A 1 89 ? -4.736 1.893 -1.957 1.00 86.06 89 LEU A C 1
ATOM 709 O O . LEU A 1 89 ? -4.723 2.583 -0.938 1.00 86.06 89 LEU A O 1
ATOM 713 N N . VAL A 1 90 ? -3.638 1.701 -2.696 1.00 86.81 90 VAL A N 1
ATOM 714 C CA . VAL A 1 90 ? -2.315 2.228 -2.332 1.00 86.81 90 VAL A CA 1
ATOM 715 C C . VAL A 1 90 ? -2.345 3.758 -2.332 1.00 86.81 90 VAL A C 1
ATOM 717 O O . VAL A 1 90 ? -1.748 4.411 -1.476 1.00 86.81 90 VAL A O 1
ATOM 720 N N . ASN A 1 91 ? -3.062 4.355 -3.285 1.00 87.38 91 ASN A N 1
ATOM 721 C CA . ASN A 1 91 ? -3.237 5.799 -3.372 1.00 87.38 91 ASN A CA 1
ATOM 722 C C . ASN A 1 91 ? -4.070 6.343 -2.203 1.00 87.38 91 ASN A C 1
ATOM 724 O O . ASN A 1 91 ? -3.692 7.344 -1.598 1.00 87.38 91 ASN A O 1
ATOM 728 N N . ASN A 1 92 ? -5.179 5.681 -1.874 1.00 87.56 92 ASN A N 1
ATOM 729 C CA . ASN A 1 92 ? -6.061 6.074 -0.778 1.00 87.56 92 ASN A CA 1
ATOM 730 C C . ASN A 1 92 ? -5.353 5.976 0.576 1.00 87.56 92 ASN A C 1
ATOM 732 O O . ASN A 1 92 ? -5.418 6.913 1.371 1.00 87.56 92 ASN A O 1
ATOM 736 N N . TYR A 1 93 ? -4.585 4.908 0.794 1.00 88.19 93 TYR A N 1
ATOM 737 C CA . TYR A 1 93 ? -3.732 4.772 1.970 1.00 88.19 93 TYR A CA 1
ATOM 738 C C . TYR A 1 93 ? -2.733 5.932 2.086 1.00 88.19 93 TYR A C 1
ATOM 740 O O . TYR A 1 93 ? -2.692 6.626 3.101 1.00 88.19 93 TYR A O 1
ATOM 748 N N . ASN A 1 94 ? -1.987 6.215 1.014 1.00 86.94 94 ASN A N 1
ATOM 749 C CA . ASN A 1 94 ? -0.986 7.284 1.014 1.00 86.94 94 ASN A CA 1
ATOM 750 C C . ASN A 1 94 ? -1.586 8.681 1.238 1.00 86.94 94 ASN A C 1
ATOM 752 O O . ASN A 1 94 ? -0.945 9.518 1.869 1.00 86.94 94 ASN A O 1
ATOM 756 N N . LYS A 1 95 ? -2.803 8.944 0.746 1.00 87.25 95 LYS A N 1
ATOM 757 C CA . LYS A 1 95 ? -3.506 10.213 0.998 1.00 87.25 95 LYS A CA 1
ATOM 758 C C . LYS A 1 95 ? -3.873 10.387 2.471 1.00 87.25 95 LYS A C 1
ATOM 760 O O . LYS A 1 95 ? -3.787 11.499 2.983 1.00 87.25 95 LYS A O 1
ATOM 765 N N . ASN A 1 96 ? -4.268 9.305 3.139 1.00 86.31 96 ASN A N 1
ATOM 766 C CA . ASN A 1 96 ? -4.831 9.367 4.488 1.00 86.31 96 ASN A CA 1
ATOM 767 C C . ASN A 1 96 ? -3.784 9.184 5.600 1.00 86.31 96 ASN A C 1
ATOM 769 O O . ASN A 1 96 ? -4.023 9.604 6.729 1.00 86.31 96 ASN A O 1
ATOM 773 N N . MET A 1 97 ? -2.614 8.609 5.303 1.00 85.62 97 MET A N 1
ATOM 774 C CA . MET A 1 97 ? -1.553 8.380 6.296 1.00 85.62 97 MET A CA 1
ATOM 775 C C . MET A 1 97 ? -1.008 9.655 6.959 1.00 85.62 97 MET A C 1
ATOM 777 O O . MET A 1 97 ? -0.560 9.610 8.100 1.00 85.62 97 MET A O 1
ATOM 781 N N . GLY A 1 98 ? -1.029 10.794 6.263 1.00 87.12 98 GLY A N 1
ATOM 782 C CA . GLY A 1 98 ? -0.331 12.008 6.704 1.00 87.12 98 GLY A CA 1
ATOM 783 C C . GLY A 1 98 ? -1.003 12.801 7.830 1.00 87.12 98 GLY A C 1
ATOM 784 O O . GLY A 1 98 ? -0.440 13.801 8.271 1.00 87.12 98 GLY A O 1
ATOM 785 N N . GLY A 1 99 ? -2.197 12.406 8.286 1.00 90.19 99 GLY A N 1
ATOM 786 C CA . GLY A 1 99 ? -2.957 13.175 9.278 1.00 90.19 99 GLY A CA 1
ATOM 787 C C . GLY A 1 99 ? -2.271 13.254 10.645 1.00 90.19 99 GLY A C 1
ATOM 788 O O . GLY A 1 99 ? -2.185 14.332 11.227 1.00 90.19 99 GLY A O 1
ATOM 789 N N . ILE A 1 100 ? -1.741 12.125 11.123 1.00 89.06 100 ILE A N 1
ATOM 790 C CA . ILE A 1 100 ?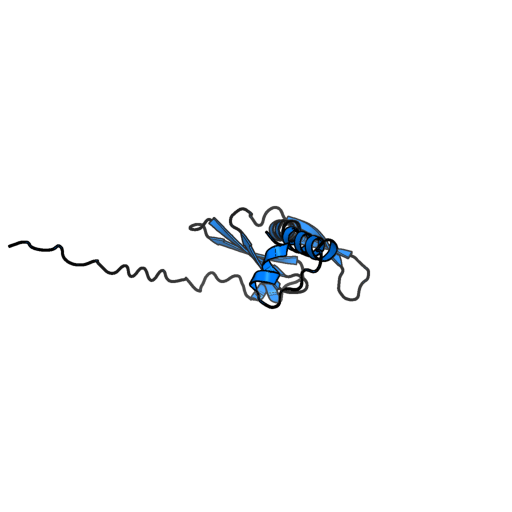 -1.089 12.031 12.438 1.00 89.06 100 ILE A CA 1
ATOM 791 C C . ILE A 1 100 ? 0.243 12.783 12.430 1.00 89.06 100 ILE A C 1
ATOM 793 O O . ILE A 1 100 ? 0.472 13.614 13.299 1.00 89.06 100 ILE A O 1
ATOM 797 N N . GLU A 1 101 ? 1.073 12.564 11.408 1.00 90.75 101 GLU A N 1
ATOM 798 C CA . GLU A 1 101 ? 2.368 13.243 11.257 1.00 90.75 101 GLU A CA 1
ATOM 799 C C . GLU A 1 101 ? 2.202 14.766 11.184 1.00 90.75 101 GLU A C 1
ATOM 801 O O . GLU A 1 101 ? 2.951 15.527 11.790 1.00 90.75 101 GLU A O 1
ATOM 806 N N . SER A 1 102 ? 1.173 15.228 10.465 1.00 89.12 102 SER A N 1
ATOM 807 C CA . SER A 1 102 ? 0.876 16.658 10.363 1.00 89.12 102 SER A CA 1
ATOM 808 C C . SER A 1 102 ? 0.467 17.246 11.712 1.00 89.12 102 SER A C 1
ATOM 810 O O . SER A 1 102 ? 0.830 18.379 12.022 1.00 89.12 102 SER A O 1
ATOM 812 N N . HIS A 1 103 ? -0.294 16.492 12.508 1.00 89.25 103 HIS A N 1
ATOM 813 C CA . HIS A 1 103 ? -0.679 16.898 13.852 1.00 89.25 103 HIS A CA 1
ATOM 814 C C . HIS A 1 103 ? 0.531 16.941 14.792 1.00 89.25 103 HIS A C 1
ATOM 816 O O . HIS A 1 103 ? 0.734 17.955 15.453 1.00 89.25 103 HIS A O 1
ATOM 822 N N . ASP A 1 104 ? 1.362 15.897 14.805 1.00 89.75 104 ASP A N 1
ATOM 823 C CA . ASP A 1 104 ? 2.565 15.831 15.644 1.00 89.75 104 ASP A CA 1
ATOM 824 C C . ASP A 1 104 ? 3.548 16.966 15.318 1.00 89.75 104 ASP A C 1
ATOM 826 O O . ASP A 1 104 ? 4.007 17.681 16.207 1.00 89.75 104 ASP A O 1
ATOM 830 N N . TRP A 1 105 ? 3.747 17.258 14.029 1.00 91.69 105 TRP A N 1
ATOM 831 C CA . TRP A 1 105 ? 4.542 18.406 13.589 1.00 91.69 105 TRP A CA 1
ATOM 832 C C . TRP A 1 105 ? 3.997 19.751 14.098 1.00 91.69 105 TRP A C 1
ATOM 834 O O . TRP A 1 105 ? 4.764 20.641 14.480 1.00 91.69 105 TRP A O 1
ATOM 844 N N . LEU A 1 106 ? 2.672 19.932 14.103 1.00 89.75 106 LEU A N 1
ATOM 845 C CA . LEU A 1 106 ? 2.044 21.152 14.620 1.00 89.75 106 LEU A CA 1
ATOM 846 C C . LEU A 1 106 ? 2.192 21.264 16.140 1.00 89.75 106 LEU A C 1
ATOM 848 O O . LEU A 1 106 ? 2.469 22.361 16.634 1.00 89.75 106 LEU A O 1
ATOM 852 N N . VAL A 1 107 ? 2.048 20.151 16.861 1.00 87.00 107 VAL A N 1
ATOM 853 C CA . VAL A 1 107 ? 2.286 20.072 18.307 1.00 87.00 107 VAL A CA 1
ATOM 854 C C . VAL A 1 107 ? 3.742 20.426 18.609 1.00 87.00 107 VAL A C 1
ATOM 856 O O . VAL A 1 107 ? 3.998 21.325 19.408 1.00 87.00 107 VAL A O 1
ATOM 859 N N . GLU A 1 108 ? 4.714 19.836 17.915 1.00 86.25 108 GLU A N 1
ATOM 860 C CA . GLU A 1 108 ? 6.132 20.164 18.107 1.00 86.25 108 GLU A CA 1
ATOM 861 C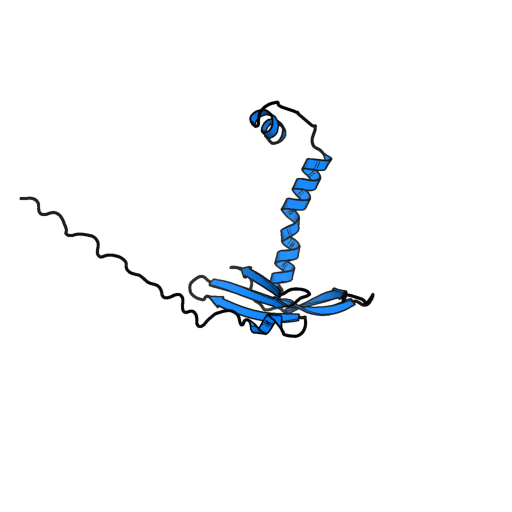 C . GLU A 1 108 ? 6.412 21.654 17.856 1.00 86.25 108 GLU A C 1
ATOM 863 O O . GLU A 1 108 ? 7.113 22.312 18.628 1.00 86.25 108 GLU A O 1
ATOM 868 N N . LYS A 1 109 ? 5.830 22.220 16.795 1.00 88.44 109 LYS A N 1
ATOM 869 C CA . LYS A 1 109 ? 6.092 23.604 16.390 1.00 88.44 109 LYS A CA 1
ATOM 870 C C . LYS A 1 109 ? 5.489 24.649 17.331 1.00 88.44 109 LYS A C 1
ATOM 872 O O . LYS A 1 109 ? 6.038 25.747 17.443 1.00 88.44 109 LYS A O 1
ATOM 877 N N . HIS A 1 110 ? 4.355 24.344 17.959 1.00 83.00 110 HIS A N 1
ATOM 878 C CA . HIS A 1 110 ? 3.568 25.317 18.720 1.00 83.00 110 HIS A CA 1
ATOM 879 C C . HIS A 1 110 ? 3.458 25.015 20.223 1.00 83.00 110 HIS A C 1
ATOM 881 O O . HIS A 1 110 ? 2.793 25.765 20.938 1.00 83.00 110 HIS A O 1
ATOM 887 N N . THR A 1 111 ? 4.134 23.982 20.736 1.00 77.69 111 THR A N 1
ATOM 888 C CA . THR A 1 111 ? 4.120 23.663 22.172 1.00 77.69 111 THR A CA 1
ATOM 889 C C . THR A 1 111 ? 5.028 24.571 23.003 1.00 77.69 111 THR A C 1
ATOM 891 O O . THR A 1 111 ? 6.183 24.852 22.677 1.00 77.69 111 THR A O 1
ATOM 894 N N . ILE A 1 112 ? 4.506 25.001 24.154 1.00 72.69 112 ILE A N 1
ATOM 895 C CA . ILE A 1 112 ? 5.282 25.649 25.214 1.00 72.69 112 ILE A CA 1
ATOM 896 C C . ILE A 1 112 ? 5.891 24.530 26.064 1.00 72.69 112 ILE A C 1
ATOM 898 O O . ILE A 1 112 ? 5.168 23.710 26.626 1.00 72.69 112 ILE A O 1
ATOM 902 N N . ARG A 1 113 ? 7.225 24.474 26.169 1.00 66.81 113 ARG A N 1
ATOM 903 C CA . ARG A 1 113 ? 7.921 23.435 26.947 1.00 66.81 113 ARG A CA 1
ATOM 904 C C .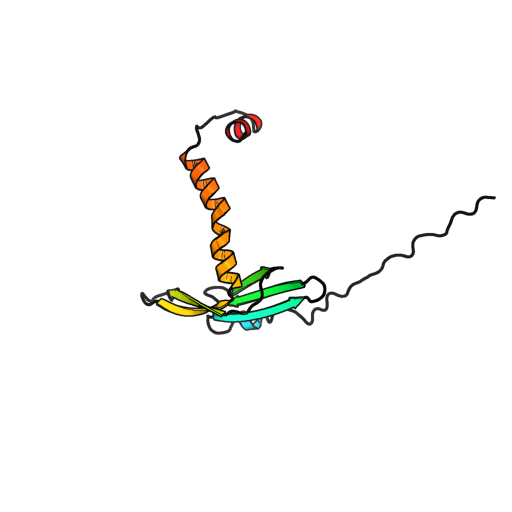 ARG A 1 113 ? 7.650 23.589 28.448 1.00 66.81 113 ARG A C 1
ATOM 906 O O . ARG A 1 113 ? 8.349 24.331 29.133 1.00 66.81 113 ARG A O 1
ATOM 913 N N . ILE A 1 114 ? 6.677 22.843 28.966 1.00 67.50 114 ILE A N 1
ATOM 914 C CA . ILE A 1 114 ? 6.462 22.656 30.405 1.00 67.50 114 ILE A CA 1
ATOM 915 C C . ILE A 1 114 ? 7.259 21.418 30.828 1.00 67.50 114 ILE A C 1
ATOM 917 O O . ILE A 1 114 ? 6.907 20.293 30.490 1.00 67.50 114 ILE A O 1
ATOM 921 N N . GLN A 1 115 ? 8.374 21.611 31.535 1.00 65.00 115 GLN A N 1
ATOM 922 C CA . GLN A 1 115 ? 9.171 20.497 32.055 1.00 65.00 115 GLN A CA 1
ATOM 923 C C . GLN A 1 115 ? 8.727 20.143 33.476 1.00 65.00 115 GLN A C 1
ATOM 925 O O . GLN A 1 115 ? 9.111 20.794 34.447 1.00 65.00 115 GLN A O 1
ATOM 930 N N . GLY A 1 116 ? 7.915 19.095 33.602 1.00 67.38 116 GLY A N 1
ATOM 931 C CA . GLY A 1 116 ? 7.639 18.447 34.882 1.00 67.38 116 GLY A CA 1
ATOM 932 C C . GLY A 1 116 ? 8.683 17.380 35.221 1.00 67.38 116 GLY A C 1
ATOM 933 O O . GLY A 1 116 ? 9.231 16.733 34.338 1.00 67.38 116 GLY A O 1
ATOM 934 N N . LYS A 1 117 ? 8.945 17.156 36.514 1.00 73.88 117 LYS A N 1
ATOM 935 C CA . LYS A 1 117 ? 9.864 16.096 36.984 1.00 73.88 117 LYS A CA 1
ATOM 936 C C . LYS A 1 117 ? 9.321 14.671 36.818 1.00 73.88 117 LYS A C 1
ATOM 938 O O . LYS A 1 117 ? 10.099 13.726 36.843 1.00 73.88 117 LYS A O 1
ATOM 943 N N . ASN A 1 118 ? 8.005 14.527 36.685 1.00 77.88 118 ASN A N 1
ATOM 944 C CA . ASN A 1 118 ? 7.300 13.247 36.645 1.00 77.88 118 ASN A CA 1
ATOM 945 C C . ASN A 1 118 ? 6.411 13.196 35.393 1.00 77.88 118 ASN A C 1
ATOM 947 O O . ASN A 1 118 ? 6.001 14.252 34.909 1.00 77.88 118 ASN A O 1
ATOM 951 N N . TYR A 1 119 ? 6.043 11.994 34.932 1.00 76.06 119 TYR A N 1
ATOM 952 C CA . TYR A 1 119 ? 5.210 11.770 33.733 1.00 76.06 119 TYR A CA 1
ATOM 953 C C . TYR A 1 119 ? 3.897 12.579 33.726 1.00 76.06 119 TYR A C 1
ATOM 955 O O . TYR A 1 119 ? 3.442 13.011 32.675 1.00 76.06 119 TYR A O 1
ATOM 963 N N . ILE A 1 120 ? 3.328 12.874 34.901 1.00 77.25 120 ILE A N 1
ATOM 964 C CA . ILE A 1 120 ? 2.135 13.727 35.052 1.00 77.25 120 ILE A CA 1
ATOM 965 C C . ILE A 1 120 ? 2.376 15.136 34.490 1.00 77.25 120 ILE A C 1
ATOM 967 O O . ILE A 1 120 ? 1.518 15.696 33.820 1.00 77.25 120 ILE A O 1
ATOM 971 N N . GLY A 1 121 ? 3.555 15.715 34.730 1.00 71.94 121 GLY A N 1
ATOM 972 C CA . GLY A 1 121 ? 3.884 17.049 34.231 1.00 71.94 121 GLY A CA 1
ATOM 973 C C . GLY A 1 121 ? 4.191 17.093 32.733 1.00 71.94 121 GLY A C 1
ATOM 974 O O . GLY A 1 121 ? 4.201 18.180 32.168 1.00 71.94 121 GLY A O 1
ATOM 975 N N . GLN A 1 122 ? 4.407 15.934 32.102 1.00 69.19 122 GLN A N 1
ATOM 976 C CA . GLN A 1 122 ? 4.533 15.798 30.651 1.00 69.19 122 GLN A CA 1
ATOM 977 C C . GLN A 1 122 ? 3.165 15.719 29.951 1.00 69.19 122 GLN A C 1
ATOM 979 O O . GLN A 1 122 ? 3.080 16.087 28.790 1.00 69.19 122 GLN A O 1
ATOM 984 N N . LEU A 1 123 ? 2.106 15.302 30.659 1.00 71.62 123 LEU A N 1
ATOM 985 C CA . LEU A 1 123 ? 0.734 15.189 30.133 1.00 71.62 123 LEU A CA 1
ATOM 986 C C . LEU A 1 123 ? -0.090 16.483 30.275 1.00 71.62 123 LEU A C 1
ATOM 988 O O . LEU A 1 123 ? -1.067 16.678 29.564 1.00 71.62 123 LEU A O 1
ATOM 992 N N . LEU A 1 124 ? 0.298 17.385 31.183 1.00 66.00 124 LEU A N 1
ATOM 993 C CA . LEU A 1 124 ? -0.374 18.678 31.388 1.00 66.00 124 LEU A CA 1
ATOM 994 C C . LEU A 1 124 ? -0.441 19.620 30.166 1.00 66.00 124 LEU A C 1
ATOM 996 O O . LEU A 1 124 ? -1.425 20.346 30.083 1.00 66.00 124 LEU A O 1
ATOM 1000 N N . PRO A 1 125 ? 0.547 19.680 29.252 1.00 67.31 125 PRO A N 1
ATOM 1001 C CA . PRO A 1 125 ? 0.447 20.510 28.053 1.00 67.31 125 PRO A CA 1
ATOM 1002 C C . PRO A 1 125 ? -0.442 19.912 26.947 1.00 67.31 125 PRO A C 1
ATOM 1004 O O . PRO A 1 125 ? -0.661 20.591 25.948 1.00 67.31 125 PRO A O 1
ATOM 1007 N N . GLU A 1 126 ? -0.931 18.675 27.106 1.00 62.53 126 GLU A N 1
ATOM 1008 C CA . GLU A 1 126 ? -1.773 17.972 26.120 1.00 62.53 126 GLU A CA 1
ATOM 1009 C C . GLU A 1 126 ? -3.273 17.911 26.501 1.00 62.53 126 GLU A C 1
ATOM 1011 O O . GLU A 1 126 ? -4.079 17.456 25.689 1.00 62.53 126 GLU A O 1
ATOM 1016 N N . LEU A 1 127 ? -3.653 18.362 27.709 1.00 58.84 127 LEU A N 1
ATOM 1017 C CA . LEU A 1 127 ? -5.042 18.493 28.201 1.00 58.84 127 LEU A CA 1
ATOM 1018 C C . LEU A 1 127 ? -5.610 19.895 27.945 1.00 58.84 127 LEU A C 1
ATOM 1020 O O . LEU A 1 127 ? -6.822 19.979 27.644 1.00 58.84 127 LEU A O 1
#

Organism: Nephila pilipes (NCBI:txid299642)